Protein AF-A0A067JJN3-F1 (afdb_monom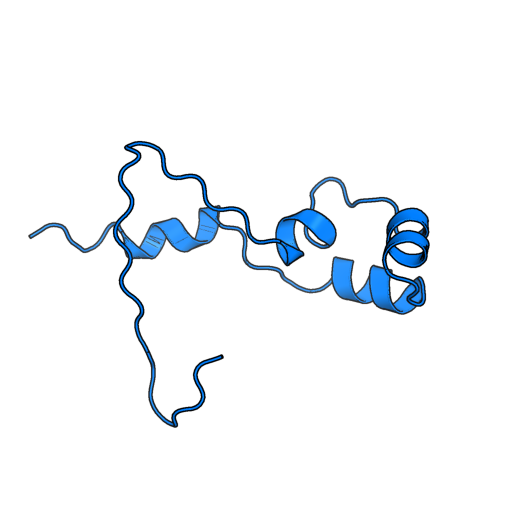er)

Sequence (74 aa):
MNIGKTPAVALAALNSQNPGVVTSANTIFGAVPAVNPDLLARAFHIDKELVTKLQKDEWVNPSDLNSFDSTSSY

Mean predicted aligned error: 6.53 Å

Foldseek 3Di:
DPPDPDDDDDDDDDPDPDDDDDDPLCVQQVDVVHDDLVVVCVVVVHDSVVSPVSNPDDDDDPVVVCVVVVPPDD

Radius of gyration: 16.43 Å; Cα contacts (8 Å, |Δi|>4): 43; chains: 1; bounding box: 33×18×50 Å

Nearest PDB structures (foldseek):
  2et1-assembly1_A  TM=9.454E-01  e=1.907E-02  Hordeum vulgare
  2ete-assembly1_A  TM=9.463E-01  e=3.082E-02  Hordeum vulgare
  2fjr-assembly1_A  TM=5.301E-01  e=2.315E+00  Eganvirus ev186

pLDDT: mean 87.67, std 15.84, range [39.0, 98.62]

Solvent-accessible surface area (backbone atoms only — not comparable to full-atom values): 4994 Å² total; per-residue (Å²): 130,84,87,60,98,61,92,82,88,87,88,86,88,74,96,51,98,76,71,81,72,83,45,68,62,20,66,59,33,48,28,87,78,65,59,63,43,69,58,50,14,63,75,69,74,45,58,48,68,57,41,52,50,51,43,69,45,91,48,71,54,57,79,74,56,58,74,72,65,78,76,73,83,127

Secondary structure (DSSP, 8-state):
---SSS--------S-SS-----HHHHHTS-SSPPPHHHHHHHHT--HHHHHHHTTS-PPPGGGGGGGTTT---

InterPro domains:
  IPR006045 Cupin 1 [PF00190] (1-50)
  IPR011051 RmlC-like cupin domain superfamily [SSF51182] (2-57)
  IPR014710 RmlC-like jelly roll fold [G3DSA:2.60.120.10] (1-58)

Structure (mmCIF, N/CA/C/O backbone):
data_AF-A0A067JJN3-F1
#
_entry.id   AF-A0A067JJN3-F1
#
loop_
_atom_site.group_PDB
_atom_site.id
_atom_site.type_symbol
_atom_site.label_atom_id
_atom_site.label_alt_id
_atom_site.label_comp_id
_atom_site.label_asym_id
_atom_site.label_entity_id
_atom_site.label_seq_id
_atom_site.pdbx_PDB_ins_code
_atom_site.Cartn_x
_atom_site.Cartn_y
_atom_site.Cartn_z
_atom_site.occupancy
_atom_site.B_iso_or_equiv
_atom_site.auth_seq_id
_atom_site.auth_comp_id
_atom_site.auth_asym_id
_atom_site.auth_atom_id
_atom_site.pdbx_PDB_model_num
ATOM 1 N N . MET A 1 1 ? -9.559 -8.099 7.593 1.00 69.62 1 MET A N 1
ATOM 2 C CA . MET A 1 1 ? -10.904 -7.536 7.352 1.00 69.62 1 MET A CA 1
ATOM 3 C C . MET A 1 1 ? -11.763 -7.862 8.559 1.00 69.62 1 MET A C 1
ATOM 5 O O . MET A 1 1 ? -11.797 -9.020 8.955 1.00 69.62 1 MET A O 1
ATOM 9 N N . ASN A 1 2 ? -12.398 -6.865 9.168 1.00 90.50 2 ASN A N 1
ATOM 10 C CA . ASN A 1 2 ? -13.446 -7.106 10.152 1.00 90.50 2 ASN A CA 1
ATOM 11 C C . ASN A 1 2 ? -14.715 -7.522 9.392 1.00 90.50 2 ASN A C 1
ATOM 13 O O . ASN A 1 2 ? -15.269 -6.718 8.651 1.00 90.50 2 ASN A O 1
ATOM 17 N N . ILE A 1 3 ? -15.111 -8.787 9.520 1.00 94.44 3 ILE A N 1
ATOM 18 C CA . ILE A 1 3 ? -16.269 -9.372 8.823 1.00 94.44 3 ILE A CA 1
ATOM 19 C C . ILE A 1 3 ? -17.585 -9.210 9.605 1.00 94.44 3 ILE A C 1
ATOM 21 O O . ILE A 1 3 ? -18.653 -9.540 9.092 1.00 94.44 3 ILE A O 1
ATOM 25 N N . GLY A 1 4 ? -17.512 -8.742 10.856 1.00 92.69 4 GLY A N 1
ATOM 26 C CA . GLY A 1 4 ? -18.671 -8.487 11.706 1.00 92.69 4 GLY A CA 1
ATOM 27 C C . GLY A 1 4 ? -19.319 -7.132 11.419 1.00 92.69 4 GLY A C 1
ATOM 28 O O . GLY A 1 4 ? -18.732 -6.254 10.793 1.00 92.69 4 GLY A O 1
ATOM 29 N N . LYS A 1 5 ? -20.548 -6.942 11.911 1.00 95.38 5 LYS A N 1
ATOM 30 C CA . LYS A 1 5 ? -21.294 -5.677 11.753 1.00 95.38 5 LYS A CA 1
ATOM 31 C C . LYS A 1 5 ? -20.887 -4.591 12.758 1.00 95.38 5 LYS A C 1
ATOM 33 O O . LYS A 1 5 ? -21.394 -3.478 12.684 1.00 95.38 5 LYS A O 1
ATOM 38 N N . THR A 1 6 ? -20.023 -4.919 13.714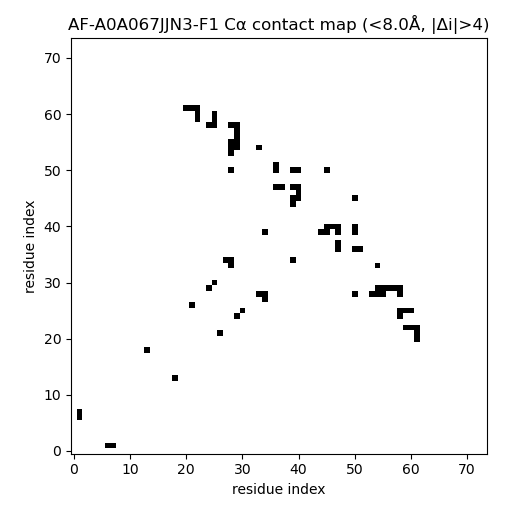 1.00 95.50 6 THR A N 1
ATOM 39 C CA . THR A 1 6 ? -19.586 -4.033 14.801 1.00 95.50 6 THR A CA 1
ATOM 40 C C . THR A 1 6 ? -18.079 -3.798 14.720 1.00 95.50 6 THR A C 1
ATOM 42 O O . THR A 1 6 ? -17.379 -4.662 14.189 1.00 95.50 6 THR A O 1
ATOM 45 N N . PRO A 1 7 ? -17.546 -2.682 15.251 1.00 94.25 7 PRO A N 1
ATOM 46 C CA . PRO A 1 7 ? -16.101 -2.452 15.329 1.00 94.25 7 PRO A CA 1
ATOM 47 C C . PRO A 1 7 ? -15.348 -3.606 16.011 1.00 94.25 7 PRO A C 1
ATOM 49 O O . PRO A 1 7 ? -15.895 -4.269 16.892 1.00 94.25 7 PRO A O 1
ATOM 52 N N . ALA A 1 8 ? -14.096 -3.832 15.607 1.00 91.00 8 ALA A N 1
ATOM 53 C CA . ALA A 1 8 ? -13.218 -4.865 16.155 1.00 91.00 8 ALA A CA 1
ATOM 54 C C . ALA A 1 8 ? -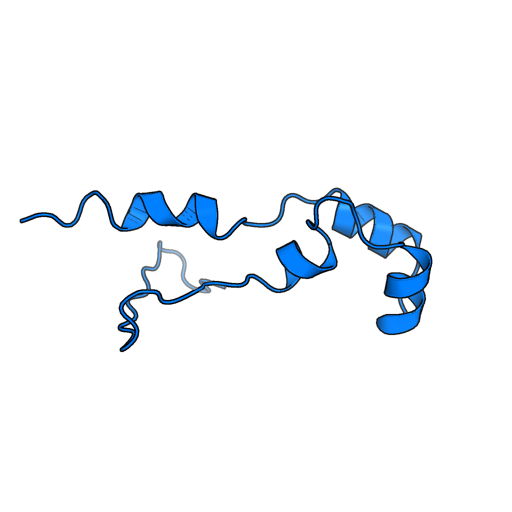11.913 -4.244 16.667 1.00 91.00 8 ALA A C 1
ATOM 56 O O . ALA A 1 8 ? -11.454 -3.237 16.130 1.00 91.00 8 ALA A O 1
ATOM 57 N N . VAL A 1 9 ? -11.311 -4.874 17.676 1.00 90.81 9 VAL A N 1
ATOM 58 C CA . VAL A 1 9 ? -10.021 -4.490 18.266 1.00 90.81 9 VAL A CA 1
ATOM 59 C C . VAL A 1 9 ? -9.101 -5.710 18.252 1.00 90.81 9 VAL A C 1
ATOM 61 O O . VAL A 1 9 ? -9.559 -6.828 18.486 1.00 90.81 9 VAL A O 1
ATOM 64 N N . ALA A 1 10 ? -7.814 -5.500 17.973 1.00 88.12 10 ALA A N 1
ATOM 65 C CA . ALA A 1 10 ? -6.775 -6.524 18.046 1.00 88.12 10 ALA A CA 1
ATOM 66 C C . ALA A 1 10 ? -5.703 -6.104 19.062 1.00 88.12 10 ALA A C 1
ATOM 68 O O . ALA A 1 10 ? -5.295 -4.947 19.078 1.00 88.12 10 ALA A O 1
ATOM 69 N N . LEU A 1 11 ? -5.252 -7.046 19.893 1.00 89.50 11 LEU A N 1
ATOM 70 C CA . LEU A 1 11 ? -4.186 -6.855 20.879 1.00 89.50 11 LEU A CA 1
ATOM 71 C C . LEU A 1 11 ? -3.027 -7.794 20.535 1.00 89.50 11 LEU A C 1
ATOM 73 O O . LEU A 1 11 ? -3.248 -8.983 20.298 1.00 89.50 11 LEU A O 1
ATOM 77 N N . ALA A 1 12 ? -1.805 -7.269 20.508 1.00 86.75 12 ALA A N 1
ATOM 78 C CA . ALA A 1 12 ? -0.593 -8.028 20.218 1.00 86.75 12 ALA A CA 1
ATOM 79 C C . ALA A 1 12 ? 0.507 -7.668 21.224 1.00 86.75 12 ALA A C 1
ATOM 81 O O . ALA A 1 12 ? 0.641 -6.508 21.601 1.00 86.75 12 ALA A O 1
ATOM 82 N N . ALA A 1 13 ? 1.298 -8.658 21.639 1.00 91.19 13 ALA A N 1
ATOM 83 C CA . ALA A 1 13 ? 2.458 -8.469 22.506 1.00 91.19 13 ALA A CA 1
ATOM 84 C C . ALA A 1 13 ? 3.724 -8.896 21.756 1.00 91.19 13 ALA A C 1
ATOM 86 O O . ALA A 1 13 ? 3.765 -9.972 21.158 1.00 91.19 13 ALA A O 1
ATOM 87 N N . LEU A 1 14 ? 4.748 -8.044 21.780 1.00 89.19 14 LEU A N 1
ATOM 88 C CA . LEU A 1 14 ? 6.015 -8.242 21.079 1.00 89.19 14 LEU A CA 1
ATOM 89 C C . LEU A 1 14 ? 7.149 -8.224 22.110 1.00 89.19 14 LEU A C 1
ATOM 91 O O . LEU A 1 14 ? 7.112 -7.458 23.066 1.00 89.19 14 LEU A O 1
ATOM 95 N N . ASN A 1 15 ? 8.160 -9.073 21.933 1.00 93.19 15 ASN A N 1
ATOM 96 C CA . ASN A 1 15 ? 9.278 -9.213 22.876 1.00 93.19 15 ASN A CA 1
ATOM 97 C C . ASN A 1 15 ? 10.492 -8.326 22.535 1.00 93.19 15 ASN A C 1
ATOM 99 O O . AS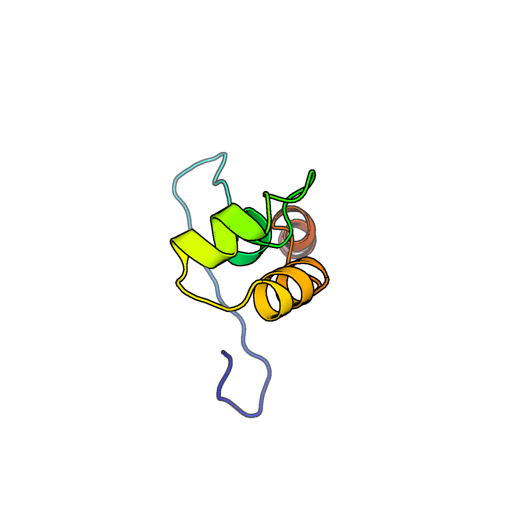N A 1 15 ? 11.551 -8.474 23.143 1.00 93.19 15 ASN A O 1
ATOM 103 N N . SER A 1 16 ? 10.351 -7.420 21.566 1.00 93.31 16 SER A N 1
ATOM 104 C CA . SER A 1 16 ? 11.354 -6.406 21.239 1.00 93.31 16 SER A CA 1
ATOM 105 C C . SER A 1 16 ? 10.960 -5.077 21.871 1.00 93.31 16 SER A C 1
ATOM 107 O O . SER A 1 16 ? 9.804 -4.680 21.773 1.00 93.31 16 SER A O 1
ATOM 109 N N . GLN A 1 17 ? 11.924 -4.367 22.460 1.00 88.38 17 GLN A N 1
ATOM 110 C CA . GLN A 1 17 ? 11.737 -2.986 22.935 1.00 88.38 17 GLN A CA 1
ATOM 111 C C . GLN A 1 17 ? 11.640 -1.978 21.778 1.00 88.38 17 GLN A C 1
ATOM 113 O O . GLN A 1 17 ? 11.180 -0.861 21.972 1.00 88.38 17 GLN A O 1
ATOM 118 N N . ASN A 1 18 ? 12.061 -2.375 20.573 1.00 87.81 18 ASN A N 1
ATOM 119 C CA . ASN A 1 18 ? 11.877 -1.614 19.340 1.00 87.81 18 ASN A CA 1
ATOM 120 C C . ASN A 1 18 ? 11.221 -2.517 18.283 1.00 87.81 18 ASN A C 1
ATOM 122 O O . ASN A 1 18 ? 11.892 -2.973 17.348 1.00 87.81 18 ASN A O 1
ATOM 126 N N . PRO A 1 19 ? 9.947 -2.899 18.470 1.00 84.44 19 PRO A N 1
ATOM 127 C CA . PRO A 1 19 ? 9.244 -3.690 17.483 1.00 84.44 19 PRO A CA 1
ATOM 128 C C . PRO A 1 19 ? 8.953 -2.810 16.265 1.00 84.44 19 PRO A C 1
ATOM 130 O O . PRO A 1 19 ? 8.129 -1.903 16.314 1.00 84.44 19 PRO A O 1
ATOM 133 N N . GLY A 1 20 ? 9.650 -3.064 15.160 1.00 85.69 20 GLY A N 1
ATOM 134 C CA . GLY A 1 20 ? 9.345 -2.411 13.891 1.00 85.69 20 GLY A CA 1
ATOM 135 C C . GLY A 1 20 ? 8.034 -2.935 13.303 1.00 85.69 20 GLY A C 1
ATOM 136 O O . GLY A 1 20 ? 7.730 -4.124 13.408 1.00 85.69 20 GLY A O 1
ATOM 137 N N . VAL A 1 21 ? 7.284 -2.065 12.631 1.00 88.06 21 VAL A N 1
ATOM 138 C CA . VAL A 1 21 ? 6.096 -2.437 11.854 1.00 88.06 21 VAL A CA 1
ATOM 139 C C . VAL A 1 21 ? 6.339 -2.054 10.398 1.00 88.06 21 VAL A C 1
ATOM 141 O O . VAL A 1 21 ? 6.733 -0.929 10.103 1.00 88.06 21 VAL A O 1
ATOM 144 N N . VAL A 1 22 ? 6.110 -2.996 9.481 1.00 87.31 22 VAL A N 1
ATOM 145 C CA . VAL A 1 22 ? 6.254 -2.791 8.034 1.00 87.31 22 VAL A CA 1
ATOM 146 C C . VAL A 1 22 ? 4.960 -3.227 7.357 1.00 87.31 22 VAL A C 1
ATOM 148 O O . VAL A 1 22 ? 4.619 -4.409 7.353 1.00 87.31 22 VAL A O 1
ATOM 151 N N . THR A 1 23 ? 4.223 -2.276 6.786 1.00 91.06 23 THR A N 1
ATOM 152 C CA . THR A 1 23 ? 3.001 -2.550 6.022 1.00 91.06 23 THR A CA 1
ATOM 153 C C . THR A 1 23 ? 3.363 -2.779 4.557 1.00 91.06 23 THR A C 1
ATOM 155 O O . THR A 1 23 ? 3.762 -1.857 3.851 1.00 91.06 23 THR A O 1
ATOM 158 N N . SER A 1 24 ? 3.212 -4.016 4.070 1.00 93.31 24 SER A N 1
ATOM 159 C CA . SER A 1 24 ? 3.713 -4.423 2.746 1.00 93.31 24 SER A CA 1
ATOM 160 C C . SER A 1 24 ? 3.236 -3.524 1.605 1.00 93.31 24 SER A C 1
ATOM 162 O O . SER A 1 24 ? 4.02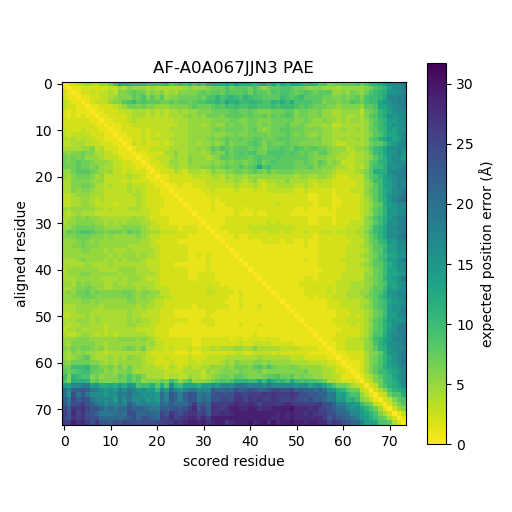8 -3.150 0.747 1.00 93.31 24 SER A O 1
ATOM 164 N N . ALA A 1 25 ? 1.960 -3.139 1.600 1.00 94.19 25 ALA A N 1
ATOM 165 C CA . ALA A 1 25 ? 1.419 -2.314 0.528 1.00 94.19 25 ALA A CA 1
ATOM 166 C C . ALA A 1 25 ? 1.963 -0.874 0.548 1.00 94.19 25 ALA A C 1
ATOM 168 O O . ALA A 1 25 ? 2.291 -0.342 -0.509 1.00 94.19 25 ALA A O 1
ATOM 169 N N . ASN A 1 26 ? 2.177 -0.290 1.733 1.00 94.94 26 ASN A N 1
ATOM 170 C CA . ASN A 1 26 ? 2.872 0.991 1.858 1.00 94.94 26 ASN A CA 1
ATOM 171 C C . ASN A 1 26 ? 4.332 0.873 1.394 1.00 94.94 26 ASN A C 1
ATOM 173 O O . ASN A 1 26 ? 4.816 1.713 0.653 1.00 94.94 26 ASN A O 1
ATOM 177 N N . THR A 1 27 ? 5.029 -0.206 1.757 1.00 94.94 27 THR A N 1
ATOM 178 C CA . THR A 1 27 ? 6.423 -0.432 1.340 1.00 94.94 27 THR A CA 1
ATOM 179 C C . THR A 1 27 ? 6.584 -0.633 -0.170 1.00 94.94 27 THR A C 1
ATOM 181 O O . THR A 1 27 ? 7.623 -0.281 -0.718 1.00 94.94 27 THR A O 1
ATOM 184 N N . ILE A 1 28 ? 5.589 -1.205 -0.852 1.00 96.44 28 ILE A N 1
ATOM 185 C CA . ILE A 1 28 ? 5.661 -1.505 -2.291 1.00 96.44 28 ILE A CA 1
ATOM 186 C C . ILE A 1 28 ? 5.095 -0.352 -3.130 1.00 96.44 28 ILE A C 1
ATOM 188 O O . ILE A 1 28 ? 5.735 0.091 -4.085 1.00 96.44 28 ILE A O 1
ATOM 192 N N . PHE A 1 29 ? 3.896 0.123 -2.792 1.00 97.06 29 PHE A N 1
ATOM 193 C CA . PHE A 1 29 ? 3.135 1.074 -3.602 1.00 97.06 29 PHE A CA 1
ATOM 194 C C . PHE A 1 29 ? 3.123 2.488 -3.007 1.00 97.06 29 PHE A C 1
ATOM 196 O O . PHE A 1 29 ? 3.198 3.447 -3.763 1.00 97.06 29 PHE A O 1
ATOM 203 N N . GLY A 1 30 ? 3.104 2.623 -1.678 1.00 94.94 30 GLY A N 1
ATOM 204 C CA . GLY A 1 30 ? 3.145 3.916 -0.972 1.00 94.94 30 GLY A CA 1
ATOM 205 C C . GLY A 1 30 ? 4.552 4.461 -0.684 1.00 94.94 30 GLY A C 1
ATOM 206 O O . GLY A 1 30 ? 4.697 5.442 0.044 1.00 94.94 30 GLY A O 1
ATOM 207 N N . ALA A 1 31 ? 5.604 3.824 -1.208 1.00 94.56 31 ALA A N 1
ATOM 208 C CA . ALA A 1 31 ? 6.983 4.190 -0.904 1.00 94.56 31 ALA A CA 1
ATOM 209 C C . ALA A 1 31 ? 7.325 5.604 -1.392 1.00 94.56 31 ALA A C 1
ATOM 211 O O . ALA A 1 31 ? 6.892 6.033 -2.463 1.00 94.56 31 ALA A O 1
ATOM 212 N N . VAL A 1 32 ? 8.174 6.302 -0.635 1.00 93.44 32 VAL A N 1
ATOM 213 C CA . VAL A 1 32 ? 8.699 7.620 -1.007 1.00 93.44 32 VAL A CA 1
ATOM 214 C C . VAL A 1 32 ? 10.233 7.565 -1.003 1.00 93.44 32 VAL A C 1
ATOM 216 O O . VAL A 1 32 ? 10.820 7.383 0.065 1.00 93.44 32 VAL A O 1
ATOM 219 N N . PRO A 1 33 ? 10.904 7.723 -2.162 1.00 95.38 33 PRO A N 1
ATOM 220 C CA . PRO A 1 33 ? 10.329 7.901 -3.500 1.00 95.38 33 PRO A CA 1
ATOM 221 C C . PRO A 1 33 ? 9.620 6.636 -4.018 1.00 95.38 33 PRO A C 1
ATOM 223 O O . PRO A 1 33 ? 9.956 5.520 -3.624 1.00 95.38 33 PRO A O 1
ATOM 22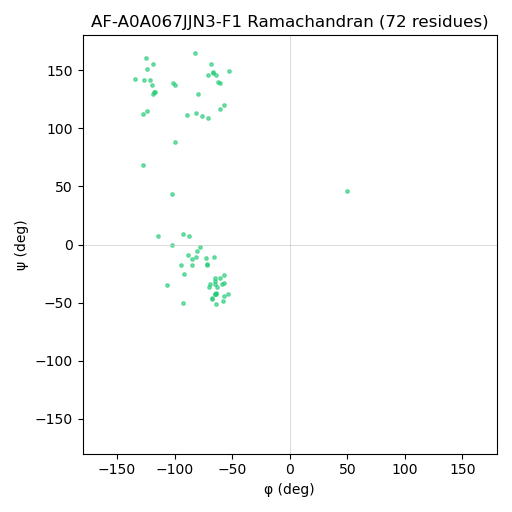6 N N . ALA A 1 34 ? 8.664 6.819 -4.934 1.00 96.75 34 ALA A N 1
ATOM 227 C CA . ALA A 1 34 ? 7.907 5.716 -5.521 1.00 96.75 34 ALA A CA 1
ATOM 228 C C . ALA A 1 34 ? 8.819 4.733 -6.274 1.00 96.75 34 ALA A C 1
ATOM 230 O O . ALA A 1 34 ? 9.726 5.131 -7.011 1.00 96.75 34 ALA A O 1
ATOM 231 N N . VAL A 1 35 ? 8.545 3.435 -6.122 1.00 97.75 35 VAL A N 1
ATOM 232 C CA . VAL A 1 35 ? 9.239 2.375 -6.868 1.00 97.75 35 VAL A CA 1
ATOM 233 C C . V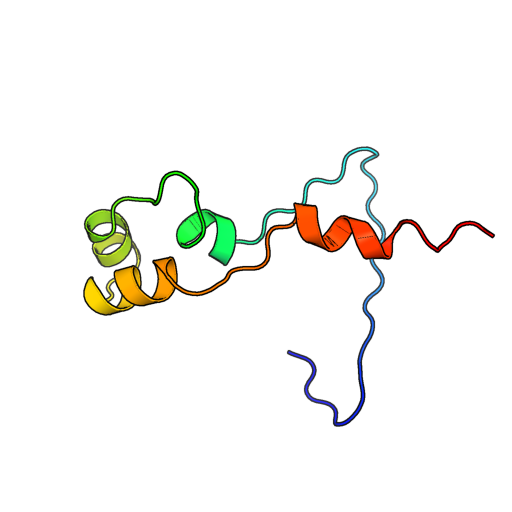AL A 1 35 ? 8.888 2.478 -8.356 1.00 97.75 35 VAL A C 1
ATOM 235 O O . VAL A 1 35 ? 7.783 2.874 -8.719 1.00 97.75 35 VAL A O 1
ATOM 238 N N . ASN A 1 36 ? 9.814 2.105 -9.241 1.00 98.12 36 ASN A N 1
ATOM 239 C CA . ASN A 1 36 ? 9.564 2.137 -10.680 1.00 98.12 36 ASN A CA 1
ATOM 240 C C . ASN A 1 36 ? 8.323 1.283 -11.050 1.00 98.12 36 ASN A C 1
ATOM 242 O O . ASN A 1 36 ? 8.337 0.068 -10.820 1.00 98.12 36 ASN A O 1
ATOM 246 N N . PRO A 1 37 ? 7.276 1.873 -11.660 1.00 98.06 37 PRO A N 1
ATOM 247 C CA . PRO A 1 37 ? 6.042 1.158 -11.960 1.00 98.06 37 PRO A CA 1
ATOM 248 C C . PRO A 1 37 ? 6.222 0.024 -12.980 1.00 98.06 37 PRO A C 1
ATOM 250 O O . PRO A 1 37 ? 5.513 -0.973 -12.897 1.00 98.06 37 PRO A O 1
ATOM 253 N N . ASP A 1 38 ? 7.185 0.117 -13.904 1.00 98.31 38 ASP A N 1
ATOM 254 C CA . ASP A 1 38 ? 7.489 -0.960 -14.859 1.00 98.31 38 ASP A CA 1
ATOM 255 C C . ASP A 1 38 ? 8.126 -2.178 -14.170 1.00 98.31 38 ASP A C 1
ATOM 257 O O . ASP A 1 38 ? 7.878 -3.324 -14.555 1.00 98.31 38 ASP A O 1
ATOM 261 N N . LEU A 1 39 ? 8.930 -1.943 -13.124 1.00 98.25 39 LEU A N 1
ATOM 262 C CA . LEU A 1 39 ? 9.514 -3.011 -12.309 1.00 98.25 39 LEU A CA 1
ATOM 263 C C . LEU A 1 39 ? 8.425 -3.745 -11.525 1.00 98.25 39 LEU A C 1
ATOM 265 O O . LEU A 1 39 ? 8.405 -4.973 -11.522 1.00 98.25 39 LEU A O 1
ATOM 269 N N . LEU A 1 40 ? 7.511 -3.002 -10.898 1.00 98.25 40 LEU A N 1
ATOM 270 C CA . LEU A 1 40 ? 6.386 -3.580 -10.164 1.00 98.25 40 LEU A CA 1
ATOM 271 C C . LEU A 1 40 ? 5.420 -4.324 -11.097 1.00 98.25 40 LEU A C 1
ATOM 273 O O . LEU A 1 40 ? 5.020 -5.441 -10.783 1.00 98.25 40 LEU A O 1
ATOM 277 N N . ALA A 1 41 ? 5.103 -3.757 -12.265 1.00 98.62 41 ALA A N 1
ATOM 278 C CA . ALA A 1 41 ? 4.255 -4.401 -13.270 1.00 98.62 41 ALA A CA 1
ATOM 279 C C . ALA A 1 41 ? 4.828 -5.760 -13.690 1.00 98.62 41 ALA A C 1
ATOM 281 O O . ALA A 1 41 ? 4.116 -6.763 -13.731 1.00 98.62 41 ALA A O 1
ATOM 282 N N . ARG A 1 42 ? 6.147 -5.818 -13.915 1.00 98.56 42 ARG A N 1
ATOM 283 C CA . ARG A 1 42 ? 6.850 -7.069 -14.214 1.00 98.56 42 ARG A CA 1
ATOM 284 C C . ARG A 1 42 ? 6.867 -8.027 -13.024 1.00 98.56 42 ARG A C 1
ATOM 286 O O . ARG A 1 42 ? 6.590 -9.203 -13.213 1.00 98.56 42 ARG A O 1
ATOM 293 N N . ALA A 1 43 ? 7.202 -7.548 -11.827 1.00 98.12 43 ALA A N 1
ATOM 294 C CA . ALA A 1 43 ? 7.340 -8.387 -10.636 1.00 98.12 43 ALA A CA 1
ATOM 295 C C . ALA A 1 43 ? 6.022 -9.063 -10.234 1.00 98.12 43 ALA A C 1
ATOM 297 O O . ALA A 1 43 ? 6.027 -10.208 -9.790 1.00 98.12 43 ALA A O 1
ATOM 298 N N . PHE A 1 44 ? 4.903 -8.358 -10.406 1.00 97.56 44 PHE A N 1
ATOM 299 C CA . PHE A 1 44 ? 3.577 -8.836 -10.025 1.00 97.56 44 PHE A CA 1
ATOM 300 C C . PHE A 1 44 ? 2.740 -9.345 -11.207 1.00 97.56 44 PHE A C 1
ATOM 302 O O . PHE A 1 44 ? 1.622 -9.798 -10.988 1.00 97.56 44 PHE A O 1
ATOM 309 N N . HIS A 1 45 ? 3.269 -9.304 -12.435 1.00 98.12 45 HIS A N 1
ATOM 310 C CA . HIS A 1 45 ? 2.554 -9.650 -13.671 1.00 98.12 45 HIS A CA 1
ATOM 311 C C . HIS A 1 45 ? 1.190 -8.946 -13.800 1.00 98.12 45 HIS A C 1
ATOM 313 O O . HIS A 1 45 ? 0.184 -9.568 -14.137 1.00 98.12 45 HIS A O 1
ATOM 319 N N . ILE A 1 46 ? 1.161 -7.642 -13.521 1.00 97.88 46 ILE A N 1
ATOM 320 C CA . ILE A 1 46 ? -0.038 -6.800 -13.629 1.00 97.88 46 ILE A CA 1
ATOM 321 C C . ILE A 1 46 ? 0.216 -5.601 -14.536 1.00 97.88 46 ILE A C 1
ATOM 323 O O . ILE A 1 46 ? 1.358 -5.191 -14.744 1.00 97.88 46 ILE A O 1
ATOM 327 N N . ASP A 1 47 ? -0.863 -5.006 -15.037 1.00 98.38 47 ASP A N 1
ATOM 328 C CA . ASP A 1 47 ? -0.776 -3.829 -15.892 1.00 98.38 47 ASP A CA 1
ATOM 329 C C . ASP A 1 47 ? -0.145 -2.640 -15.162 1.00 98.38 47 ASP A C 1
ATOM 331 O O . ASP A 1 47 ? -0.450 -2.336 -14.004 1.00 98.38 47 ASP A O 1
ATOM 335 N N . LYS A 1 48 ? 0.705 -1.900 -15.878 1.00 98.38 48 LYS A N 1
ATOM 336 C CA . LYS A 1 48 ? 1.355 -0.685 -15.366 1.00 98.38 48 LYS A CA 1
ATOM 337 C C . LYS A 1 48 ? 0.348 0.367 -14.895 1.00 98.38 48 LYS A C 1
ATOM 339 O O . LYS A 1 48 ? 0.616 1.106 -13.947 1.00 98.38 48 LYS A O 1
ATOM 344 N N . GLU A 1 49 ? -0.809 0.443 -15.548 1.00 98.38 49 GLU A N 1
ATOM 345 C CA . GLU A 1 49 ? -1.892 1.344 -15.150 1.00 98.38 49 GLU A CA 1
ATOM 346 C C . GLU A 1 49 ? -2.447 0.975 -13.773 1.00 98.38 49 GLU A C 1
ATOM 348 O O . GLU A 1 49 ? -2.638 1.858 -12.935 1.00 98.38 49 GLU A O 1
ATOM 353 N N . LEU A 1 50 ? -2.617 -0.325 -13.499 1.00 98.50 50 LEU A N 1
ATOM 354 C CA . LEU A 1 50 ? -3.032 -0.811 -12.187 1.00 98.50 50 LEU A CA 1
ATOM 355 C C . LEU A 1 50 ? -1.969 -0.506 -11.128 1.00 98.50 50 LEU A C 1
ATOM 357 O O . LEU A 1 50 ? -2.315 -0.016 -10.059 1.00 98.50 50 LEU A O 1
ATOM 361 N N . VAL A 1 51 ? -0.683 -0.702 -11.431 1.00 98.44 51 VAL A N 1
ATOM 362 C CA . VAL A 1 51 ? 0.415 -0.308 -10.529 1.00 98.44 51 VAL A CA 1
ATOM 363 C C . VAL A 1 51 ? 0.364 1.183 -10.215 1.00 98.44 51 VAL A C 1
ATOM 365 O O . VAL A 1 51 ? 0.425 1.575 -9.056 1.00 98.44 51 VAL A O 1
ATOM 368 N N . THR A 1 52 ? 0.227 2.022 -11.241 1.00 98.12 52 THR A N 1
ATOM 369 C CA . THR A 1 52 ? 0.204 3.481 -11.079 1.00 98.12 52 THR A CA 1
ATOM 370 C C . THR A 1 52 ? -1.014 3.930 -10.274 1.00 98.12 52 THR A C 1
ATOM 372 O O . THR A 1 52 ? -0.929 4.896 -9.519 1.00 98.12 52 THR A O 1
ATOM 375 N N . LYS A 1 53 ? -2.149 3.234 -10.413 1.00 98.38 53 LYS A N 1
ATOM 376 C CA . LYS A 1 53 ? -3.324 3.439 -9.564 1.00 98.38 53 LYS A CA 1
ATOM 377 C C . LYS A 1 53 ? -3.017 3.068 -8.111 1.00 98.38 53 LYS A C 1
ATOM 379 O O . LYS A 1 53 ? -3.205 3.908 -7.243 1.00 98.38 53 LYS A O 1
ATOM 384 N N . LEU A 1 54 ? -2.463 1.878 -7.868 1.00 97.94 54 LEU A N 1
ATOM 385 C CA . LEU A 1 54 ? -2.088 1.425 -6.523 1.00 97.94 54 LEU A CA 1
ATOM 386 C C . LEU A 1 54 ? -1.068 2.363 -5.861 1.00 97.94 54 LEU A C 1
ATOM 388 O O . LEU A 1 54 ? -1.134 2.569 -4.659 1.00 97.94 54 LEU A O 1
ATOM 392 N N . GLN A 1 55 ? -0.150 2.970 -6.616 1.00 98.12 55 GLN A N 1
ATOM 393 C CA . GLN A 1 55 ? 0.809 3.956 -6.092 1.00 98.12 55 GLN A CA 1
ATOM 394 C C . GLN A 1 55 ? 0.188 5.316 -5.735 1.00 98.12 55 GLN A C 1
ATOM 396 O O . GLN A 1 55 ? 0.814 6.106 -5.035 1.00 98.12 55 GLN A O 1
ATOM 401 N N . LYS A 1 56 ? -1.016 5.614 -6.235 1.00 97.06 56 LYS A N 1
ATOM 402 C CA . LYS A 1 56 ? -1.780 6.824 -5.889 1.00 97.06 56 LYS A CA 1
ATOM 403 C C . LYS A 1 56 ? -2.777 6.589 -4.757 1.00 97.06 56 LYS A C 1
ATOM 405 O O . LYS A 1 56 ? -3.265 7.567 -4.196 1.00 97.06 56 LYS A O 1
ATOM 410 N N . ASP A 1 57 ? -3.105 5.332 -4.468 1.00 96.50 57 ASP A N 1
ATOM 411 C CA . ASP A 1 57 ? -3.956 4.976 -3.340 1.00 96.50 57 ASP A CA 1
ATOM 412 C C . ASP A 1 57 ? -3.242 5.305 -2.019 1.00 96.50 57 ASP A C 1
ATOM 414 O O . ASP A 1 57 ? -2.016 5.234 -1.906 1.00 96.50 57 ASP A O 1
ATOM 418 N N . GLU A 1 58 ? -4.021 5.673 -1.006 1.00 92.94 58 GLU A N 1
ATOM 419 C CA . GLU A 1 58 ? -3.498 5.980 0.322 1.00 92.94 58 GLU A CA 1
ATOM 420 C C . GLU A 1 58 ? -3.266 4.681 1.102 1.00 92.94 58 GLU A C 1
ATOM 422 O O . GLU A 1 58 ? -4.203 3.948 1.434 1.00 92.94 58 GLU A O 1
ATOM 427 N N . TRP A 1 59 ? -1.998 4.380 1.384 1.00 94.88 59 TRP A N 1
ATOM 428 C CA . TRP A 1 59 ? -1.602 3.221 2.177 1.00 94.88 59 TRP A CA 1
ATOM 429 C C . TRP A 1 59 ? -1.253 3.633 3.598 1.00 94.88 59 TRP A C 1
ATOM 431 O O . TRP A 1 59 ? -0.558 4.618 3.820 1.00 94.88 59 TRP A O 1
ATOM 441 N N . VAL A 1 60 ? -1.683 2.822 4.564 1.00 90.88 60 VAL A N 1
ATOM 442 C CA . VAL A 1 60 ? -1.390 3.056 5.982 1.00 90.88 60 VAL A CA 1
ATOM 443 C C . VAL A 1 60 ? 0.120 3.049 6.217 1.00 90.88 60 VAL A C 1
ATOM 445 O O . VAL A 1 60 ? 0.776 2.006 6.066 1.00 90.88 60 VAL A O 1
ATOM 448 N N . ASN A 1 61 ? 0.654 4.194 6.641 1.00 88.62 61 ASN A N 1
ATOM 449 C CA . ASN A 1 61 ? 2.015 4.288 7.134 1.00 88.62 61 ASN A CA 1
ATOM 450 C C . ASN A 1 61 ? 2.056 3.798 8.592 1.00 88.62 61 ASN A C 1
ATOM 452 O O . ASN A 1 61 ? 1.261 4.253 9.416 1.00 88.62 61 ASN A O 1
ATOM 456 N N . PRO A 1 62 ? 2.965 2.874 8.951 1.00 85.31 62 PRO A N 1
ATOM 457 C CA . PRO A 1 62 ? 3.077 2.398 10.323 1.00 85.31 62 PRO A CA 1
ATOM 458 C C . PRO A 1 62 ? 3.326 3.505 11.355 1.00 85.31 62 PRO A C 1
ATOM 460 O O . PRO A 1 62 ? 2.924 3.344 12.504 1.00 85.31 62 PRO A O 1
ATOM 463 N N . SER A 1 63 ? 3.935 4.634 10.964 1.00 83.12 63 SER A N 1
ATOM 464 C CA . SER A 1 63 ? 4.099 5.795 11.852 1.00 83.12 63 SER A CA 1
ATOM 465 C C . SER A 1 63 ? 2.775 6.371 12.346 1.00 83.12 63 SER A C 1
ATOM 467 O O . SER A 1 63 ? 2.717 6.910 13.450 1.00 83.12 63 SER A O 1
ATOM 469 N N . ASP A 1 64 ? 1.717 6.227 11.551 1.00 84.00 64 ASP A N 1
ATOM 470 C CA . ASP A 1 64 ? 0.405 6.814 11.818 1.00 84.00 64 ASP A CA 1
ATOM 471 C C . ASP A 1 64 ? -0.392 5.964 12.819 1.00 84.00 64 ASP A C 1
ATOM 473 O O . ASP A 1 64 ? -1.408 6.402 13.350 1.00 84.00 64 ASP A O 1
ATOM 477 N N . LEU A 1 65 ? 0.086 4.750 13.123 1.00 72.75 65 LEU A N 1
ATOM 478 C CA . LEU A 1 65 ? -0.526 3.834 14.087 1.00 72.75 65 LEU A CA 1
ATOM 479 C C . LEU A 1 65 ? -0.090 4.100 15.536 1.00 72.75 65 LEU A C 1
ATOM 481 O O . LEU A 1 65 ? -0.723 3.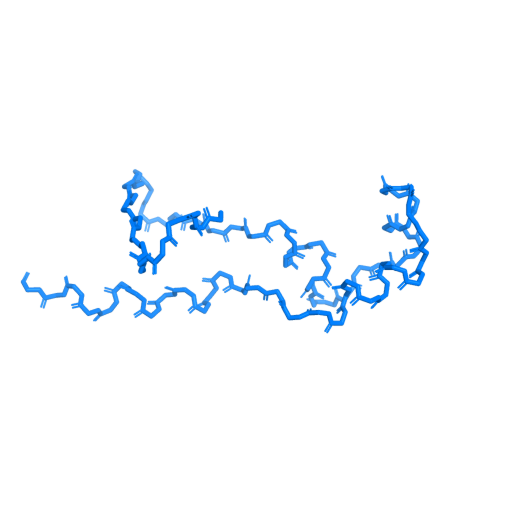601 16.467 1.00 72.75 65 LEU A O 1
ATOM 485 N N . ASN A 1 66 ? 0.949 4.913 15.749 1.00 61.28 66 ASN A N 1
ATOM 486 C CA . ASN A 1 66 ? 1.485 5.216 17.082 1.00 61.28 66 ASN A CA 1
ATOM 487 C C . ASN A 1 66 ? 0.501 5.997 17.978 1.00 61.28 66 ASN A C 1
ATOM 489 O O . ASN A 1 66 ? 0.723 6.120 19.180 1.00 61.28 66 ASN A O 1
ATOM 493 N N . SER A 1 67 ? -0.606 6.510 17.431 1.00 54.72 67 SER A N 1
ATOM 494 C CA . SER A 1 67 ? -1.642 7.200 18.209 1.00 54.72 67 SER A CA 1
ATOM 495 C C . SER A 1 67 ? -2.504 6.270 19.072 1.00 54.72 67 SER A C 1
ATOM 497 O O . SER A 1 67 ? -3.271 6.764 19.891 1.00 54.72 67 SER A O 1
ATOM 499 N N . PHE A 1 68 ? -2.423 4.947 18.886 1.00 53.31 68 PHE A N 1
ATOM 500 C CA . PHE A 1 68 ? -3.167 3.975 19.702 1.00 53.31 68 PHE A CA 1
ATOM 501 C C . PHE A 1 68 ? -2.466 3.603 21.019 1.00 53.31 68 PHE A C 1
ATOM 503 O O . PHE A 1 68 ? -3.120 3.082 21.918 1.00 53.31 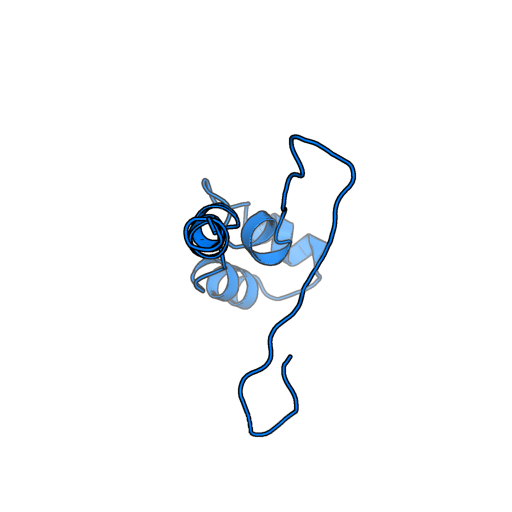68 PHE A O 1
ATOM 510 N N . ASP A 1 69 ? -1.163 3.871 21.144 1.00 53.44 69 ASP A N 1
ATOM 511 C CA . ASP A 1 69 ? -0.352 3.497 22.315 1.00 53.44 69 ASP A CA 1
ATOM 512 C C . ASP A 1 69 ? -0.311 4.610 23.385 1.00 53.44 69 ASP A C 1
ATOM 514 O O . ASP A 1 69 ? -0.185 4.362 24.581 1.00 53.44 69 ASP A O 1
ATOM 518 N N . SER A 1 70 ? -0.513 5.872 22.989 1.00 45.16 70 SER A N 1
ATOM 519 C CA . SER A 1 70 ? -0.336 7.031 23.878 1.00 45.16 70 SER A CA 1
ATOM 520 C C . SER A 1 70 ? -1.481 7.296 24.867 1.00 45.16 70 SER A C 1
ATOM 522 O O . SER A 1 70 ? -1.370 8.209 25.686 1.00 45.16 70 SER A O 1
ATOM 524 N N . THR A 1 71 ? -2.564 6.510 24.846 1.00 43.62 71 THR A N 1
ATOM 525 C CA . THR A 1 71 ? -3.702 6.664 25.778 1.00 43.62 71 THR A CA 1
ATOM 526 C C . THR A 1 71 ? -3.893 5.496 26.746 1.00 43.62 71 THR A C 1
ATOM 528 O O . THR A 1 71 ? -4.879 5.486 27.477 1.00 43.62 71 THR A O 1
ATOM 531 N N . SER A 1 72 ? -2.972 4.528 26.798 1.00 43.84 72 SER A N 1
ATOM 532 C CA . SER A 1 72 ? -3.020 3.431 27.778 1.00 43.84 72 SER A CA 1
ATOM 533 C C . SER A 1 72 ? -2.034 3.635 28.935 1.00 43.84 72 SER A C 1
ATOM 535 O O . SER A 1 72 ? -1.365 2.698 29.364 1.00 43.84 72 SER A O 1
ATOM 537 N N . SER A 1 73 ? -1.960 4.861 29.455 1.00 39.00 73 SER A N 1
ATOM 538 C CA . SER A 1 73 ? -1.283 5.175 30.717 1.00 39.00 73 SER A CA 1
ATOM 539 C C . SER A 1 73 ? -2.331 5.288 31.827 1.00 39.00 73 SER A C 1
ATOM 541 O O . SER A 1 73 ? -2.855 6.375 32.074 1.00 39.00 73 SER A O 1
ATOM 543 N N . TYR A 1 74 ? -2.645 4.163 32.469 1.00 40.56 74 TYR A N 1
ATOM 544 C CA . TYR A 1 74 ? -3.186 4.111 33.830 1.00 40.56 74 TYR A CA 1
ATOM 545 C C . TYR A 1 74 ? -2.199 3.357 34.714 1.00 40.56 74 TYR A C 1
ATOM 547 O O . TYR A 1 74 ? -1.693 2.311 34.248 1.00 40.56 74 TYR A O 1
#

Organism: Jatropha curcas (NCBI:txid180498)